Protein AF-A0A1Y1WDK1-F1 (afdb_monomer_lite)

Foldseek 3Di:
DQQQVNVDWCPPPVNVVVQVVVVVVDVDGDGGGFDNHDPHHDDDDPVCPSSVVVVVVVVVVD

InterPro domains:
  IPR029058 Alpha/Beta hydrolase fold [G3DSA:3.40.50.1820] (1-62)
  IPR029058 Alpha/Beta hydrolase fold [SSF53474] (1-62)

Radius of gyration: 12.06 Å; chains: 1; bounding box: 26×23×31 Å

pLDDT: mean 92.49, std 6.06, range [60.22, 97.25]

Organism: NCBI:txid61395

Secondary structure (DSSP, 8-state):
---GGGT--TTSHHHHHHHHHHHTTSS-----PPTTSTT--S---SSSHHHHHHHHHHHHT-

Structure (mmCIF, N/CA/C/O backbone):
data_AF-A0A1Y1WDK1-F1
#
_entry.id   AF-A0A1Y1WDK1-F1
#
loop_
_atom_site.group_PDB
_atom_site.id
_atom_site.type_symbol
_atom_site.label_atom_id
_atom_site.label_alt_id
_atom_site.label_comp_id
_atom_site.label_asym_id
_atom_site.label_entity_id
_atom_site.label_seq_id
_atom_site.pdbx_PDB_ins_code
_atom_site.Cartn_x
_atom_site.Cartn_y
_atom_site.Cartn_z
_atom_site.occupancy
_atom_site.B_iso_or_equiv
_atom_site.auth_seq_id
_atom_site.auth_comp_id
_atom_site.auth_asym_id
_atom_site.auth_atom_id
_atom_site.pdbx_PDB_model_num
ATOM 1 N N . HIS A 1 1 ? 5.306 0.206 1.024 1.00 60.22 1 HIS A N 1
ATOM 2 C CA . HIS A 1 1 ? 4.583 -0.235 -0.183 1.00 60.22 1 HIS A CA 1
ATOM 3 C C . HIS A 1 1 ? 5.270 -1.484 -0.714 1.00 60.22 1 HIS A C 1
ATOM 5 O O . HIS A 1 1 ? 6.483 -1.441 -0.887 1.00 60.22 1 HIS A O 1
ATOM 11 N N . PRO A 1 2 ? 4.567 -2.610 -0.880 1.00 67.06 2 PRO A N 1
ATOM 12 C CA . PRO A 1 2 ? 5.184 -3.785 -1.468 1.00 67.06 2 PRO A CA 1
ATOM 13 C C . PRO A 1 2 ? 5.369 -3.536 -2.977 1.00 67.06 2 PRO A C 1
ATOM 15 O O . PRO A 1 2 ? 4.391 -3.384 -3.701 1.00 67.06 2 PRO A O 1
ATOM 18 N N . TYR A 1 3 ? 6.625 -3.447 -3.420 1.00 84.94 3 TYR A N 1
ATOM 19 C CA . TYR A 1 3 ? 7.006 -3.127 -4.799 1.00 84.94 3 TYR A CA 1
ATOM 20 C C . TYR A 1 3 ? 6.506 -4.218 -5.772 1.00 84.94 3 TYR A C 1
ATOM 22 O O . TYR A 1 3 ? 6.891 -5.382 -5.601 1.00 84.94 3 TYR A O 1
ATOM 30 N N . PRO A 1 4 ? 5.663 -3.895 -6.776 1.00 89.31 4 PRO A N 1
ATOM 31 C CA . PRO A 1 4 ? 5.013 -4.901 -7.622 1.00 89.31 4 PRO A CA 1
ATOM 32 C C . PRO A 1 4 ? 5.977 -5.854 -8.347 1.00 89.31 4 PRO A C 1
ATOM 34 O O . PRO A 1 4 ? 5.727 -7.060 -8.316 1.00 89.31 4 PRO A O 1
ATOM 37 N N . PRO A 1 5 ? 7.124 -5.398 -8.899 1.00 89.88 5 PRO A N 1
ATOM 38 C CA . PRO A 1 5 ? 8.104 -6.292 -9.526 1.00 89.88 5 PRO A CA 1
ATOM 39 C C . PRO A 1 5 ? 8.721 -7.341 -8.590 1.00 89.88 5 PRO A C 1
ATOM 41 O O . PRO A 1 5 ? 9.271 -8.327 -9.066 1.00 89.88 5 PRO A O 1
ATOM 44 N N . LEU A 1 6 ? 8.615 -7.163 -7.269 1.00 90.06 6 LEU A N 1
ATOM 45 C CA . LEU A 1 6 ? 9.035 -8.149 -6.265 1.00 90.06 6 LEU A CA 1
ATOM 46 C C . LEU A 1 6 ? 7.846 -8.944 -5.692 1.00 90.06 6 LEU A C 1
ATOM 48 O O . LEU A 1 6 ? 7.918 -9.471 -4.584 1.00 90.06 6 LEU A O 1
ATOM 52 N N . GLY A 1 7 ? 6.735 -9.020 -6.431 1.00 89.00 7 GLY A N 1
ATOM 53 C CA . GLY A 1 7 ? 5.522 -9.740 -6.030 1.00 89.00 7 GLY A CA 1
ATOM 54 C C . GLY A 1 7 ? 4.627 -8.961 -5.065 1.00 89.00 7 GLY A C 1
ATOM 55 O O . GLY A 1 7 ? 3.751 -9.540 -4.416 1.00 89.00 7 GLY A O 1
ATOM 56 N N . GLY A 1 8 ? 4.847 -7.652 -4.939 1.00 91.50 8 GLY A N 1
ATOM 57 C CA . GLY A 1 8 ? 4.090 -6.813 -4.031 1.00 91.50 8 GLY A CA 1
ATOM 58 C C . GLY A 1 8 ? 2.649 -6.557 -4.471 1.00 91.50 8 GLY A C 1
ATOM 59 O O . GLY A 1 8 ? 2.396 -6.121 -5.588 1.00 91.50 8 GLY A O 1
ATOM 60 N N . GLN A 1 9 ? 1.691 -6.825 -3.580 1.00 93.25 9 GLN A N 1
ATOM 61 C CA . GLN A 1 9 ? 0.259 -6.588 -3.801 1.00 93.25 9 GLN A CA 1
ATOM 62 C C . GLN A 1 9 ? -0.514 -6.575 -2.474 1.00 93.25 9 GLN A C 1
ATOM 64 O O . GLN A 1 9 ? -0.003 -7.038 -1.451 1.00 93.25 9 GLN A O 1
ATOM 69 N N . PHE A 1 10 ? -1.768 -6.108 -2.484 1.00 93.94 10 PHE A N 1
ATOM 70 C CA . PHE A 1 10 ? -2.589 -5.996 -1.267 1.00 93.94 10 PHE A CA 1
ATOM 71 C C . PHE A 1 10 ? -2.914 -7.345 -0.599 1.00 93.94 10 PHE A C 1
ATOM 73 O O . PHE A 1 10 ? -3.230 -7.383 0.585 1.00 93.94 10 PHE A O 1
ATOM 80 N N . ARG A 1 11 ? -2.829 -8.458 -1.342 1.00 91.69 11 ARG A N 1
ATOM 81 C CA . ARG A 1 11 ? -3.022 -9.826 -0.820 1.00 91.69 11 ARG A CA 1
ATOM 82 C C . ARG A 1 11 ? -1.796 -10.403 -0.113 1.00 91.69 11 ARG A C 1
ATOM 84 O O . ARG A 1 11 ? -1.837 -11.546 0.324 1.00 91.69 11 ARG A O 1
ATOM 91 N N . ASN A 1 12 ? -0.698 -9.655 -0.027 1.00 93.12 12 ASN A N 1
ATOM 92 C CA . ASN A 1 12 ? 0.443 -10.063 0.780 1.00 93.12 12 ASN A CA 1
ATOM 93 C C . ASN A 1 12 ? -0.004 -10.322 2.232 1.00 93.12 12 ASN A C 1
ATOM 95 O O . ASN A 1 12 ? -0.736 -9.509 2.792 1.00 93.12 12 ASN A O 1
ATOM 99 N N . ASN A 1 13 ? 0.462 -11.418 2.839 1.00 93.50 13 ASN A N 1
ATOM 100 C CA . ASN A 1 13 ? 0.025 -11.849 4.173 1.00 93.50 13 ASN A CA 1
ATOM 101 C C . ASN A 1 13 ? 0.160 -10.745 5.236 1.00 93.50 13 ASN A C 1
ATOM 103 O O . ASN A 1 13 ? -0.721 -10.600 6.076 1.00 93.50 13 ASN A O 1
ATOM 107 N N . ILE A 1 14 ? 1.223 -9.936 5.172 1.00 93.19 14 ILE A N 1
ATOM 108 C CA . ILE A 1 14 ? 1.453 -8.835 6.117 1.00 93.19 14 ILE A CA 1
ATOM 109 C C . ILE A 1 14 ? 0.428 -7.719 5.896 1.00 93.19 14 ILE A C 1
ATOM 111 O O . ILE A 1 14 ? -0.164 -7.227 6.851 1.00 93.19 14 ILE A O 1
ATOM 115 N N . VAL A 1 15 ? 0.193 -7.323 4.641 1.00 94.00 15 VAL A N 1
ATOM 116 C CA . VAL A 1 15 ? -0.784 -6.270 4.307 1.00 94.00 15 VAL A CA 1
ATOM 117 C C . VAL A 1 15 ? -2.199 -6.707 4.682 1.00 94.00 15 VAL A C 1
ATOM 119 O O . VAL A 1 15 ? -2.945 -5.931 5.274 1.00 94.00 15 VAL A O 1
ATOM 122 N N . HIS A 1 16 ? -2.545 -7.960 4.384 1.00 93.94 16 HIS A N 1
ATOM 123 C CA . HIS A 1 16 ? -3.834 -8.541 4.734 1.00 93.94 16 HIS A CA 1
ATOM 124 C C . HIS A 1 16 ? -4.072 -8.535 6.249 1.00 93.94 16 HIS A C 1
ATOM 126 O O . HIS A 1 16 ? -5.110 -8.047 6.693 1.00 93.94 16 HIS A O 1
ATOM 132 N N . GLU A 1 17 ? -3.098 -9.008 7.033 1.00 96.56 17 GLU A N 1
ATOM 133 C CA . GLU A 1 17 ? -3.204 -9.033 8.494 1.00 96.56 17 GLU A CA 1
ATOM 134 C C . GLU A 1 17 ? -3.306 -7.620 9.076 1.00 96.56 17 GLU A C 1
ATOM 136 O O . GLU A 1 17 ? -4.171 -7.355 9.907 1.00 96.56 17 GLU A O 1
ATOM 141 N N . LEU A 1 18 ? -2.494 -6.671 8.596 1.00 95.44 18 LEU A N 1
ATOM 142 C CA . LEU A 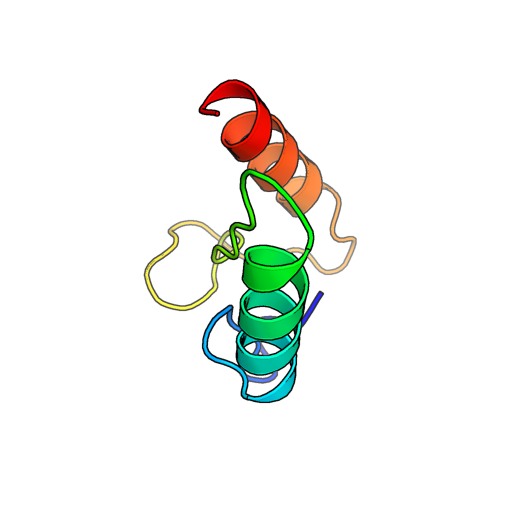1 18 ? -2.596 -5.273 9.024 1.00 95.44 18 LEU A CA 1
ATOM 143 C C . LEU A 1 18 ? -3.995 -4.711 8.757 1.00 95.44 18 LEU A C 1
ATOM 145 O O . LEU A 1 18 ? -4.592 -4.108 9.648 1.00 95.44 18 LEU A O 1
ATOM 149 N N . ASN A 1 19 ? -4.546 -4.937 7.564 1.00 95.56 19 ASN A N 1
ATOM 150 C CA . ASN A 1 19 ? -5.886 -4.470 7.228 1.00 95.56 19 ASN A CA 1
ATOM 151 C C . ASN A 1 19 ? -6.952 -5.091 8.139 1.00 95.56 19 ASN A C 1
ATOM 153 O O . ASN A 1 19 ? -7.837 -4.377 8.604 1.00 95.56 19 ASN A O 1
ATOM 157 N N . ALA A 1 20 ? -6.856 -6.393 8.424 1.00 95.88 20 ALA A N 1
ATOM 158 C CA . ALA A 1 20 ? -7.766 -7.081 9.335 1.00 95.88 20 ALA A CA 1
ATOM 159 C C . ALA A 1 20 ? -7.697 -6.498 10.758 1.00 95.88 20 ALA A C 1
ATOM 161 O O . ALA A 1 20 ? -8.731 -6.210 11.360 1.00 95.88 20 ALA A O 1
ATOM 162 N N . GLN A 1 21 ? -6.489 -6.239 11.267 1.00 97.12 21 GLN A N 1
ATOM 163 C CA . GLN A 1 21 ? -6.269 -5.623 12.579 1.00 97.12 21 GLN A CA 1
ATOM 164 C C . GLN A 1 21 ? -6.809 -4.189 12.653 1.00 97.12 21 GLN A C 1
ATOM 166 O O . GLN A 1 21 ? -7.405 -3.800 13.658 1.00 97.12 21 GLN A O 1
ATOM 171 N N . TYR A 1 22 ? -6.622 -3.386 11.602 1.00 96.94 22 TYR A N 1
ATOM 172 C CA . TYR A 1 22 ? -7.172 -2.031 11.554 1.00 96.94 22 TYR A CA 1
ATOM 173 C C . TYR A 1 22 ? -8.694 -2.037 11.425 1.00 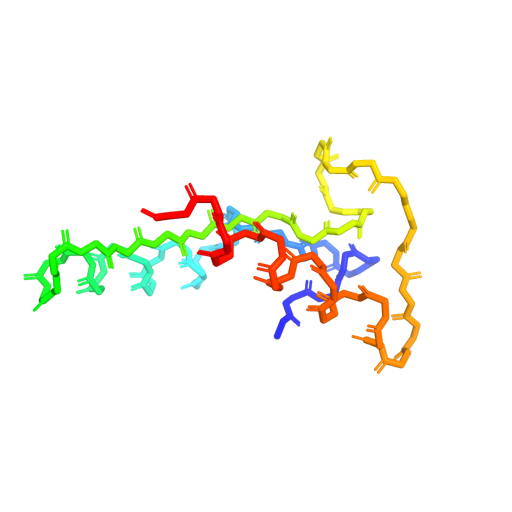96.94 22 TYR A C 1
ATOM 175 O O . TYR A 1 22 ? -9.350 -1.276 12.131 1.00 96.94 22 TYR A O 1
ATOM 183 N N . ALA A 1 23 ? -9.270 -2.928 10.614 1.00 96.12 23 ALA A N 1
ATOM 184 C CA . ALA A 1 23 ? -10.720 -3.043 10.447 1.00 96.12 23 ALA A CA 1
ATOM 185 C C . ALA A 1 23 ? -11.462 -3.328 11.767 1.00 96.12 23 ALA A C 1
ATOM 187 O O . ALA A 1 23 ? -12.629 -2.978 11.900 1.00 96.12 23 ALA A O 1
ATOM 188 N N . GLN A 1 24 ? -10.791 -3.925 12.758 1.00 97.06 24 GLN A N 1
ATOM 189 C CA . GLN A 1 24 ? -11.346 -4.141 14.100 1.00 97.06 24 GLN A CA 1
ATOM 190 C C . GLN A 1 24 ? -11.289 -2.898 15.005 1.00 97.06 24 GLN A C 1
ATOM 192 O O . GLN A 1 24 ? -11.983 -2.850 16.019 1.00 97.06 24 GLN A O 1
ATOM 197 N N . ARG A 1 25 ? -10.443 -1.910 14.688 1.00 96.88 25 ARG A N 1
ATOM 198 C CA . ARG A 1 25 ? -10.157 -0.739 15.541 1.00 96.88 25 ARG A CA 1
ATOM 199 C C . ARG A 1 25 ? -10.693 0.573 14.981 1.00 96.88 25 ARG A C 1
ATOM 201 O O . ARG A 1 25 ? -10.883 1.517 15.744 1.00 96.88 25 ARG A O 1
ATOM 208 N N . VAL A 1 26 ? -10.902 0.656 13.670 1.00 95.38 26 VAL A N 1
ATOM 209 C CA . VAL A 1 26 ? -11.371 1.868 12.988 1.00 95.38 26 VAL A CA 1
ATOM 210 C C . VAL A 1 26 ? -12.621 1.593 12.162 1.00 95.38 26 VAL A C 1
ATOM 212 O O . VAL A 1 26 ? -12.925 0.456 11.821 1.00 95.38 26 VAL A O 1
ATOM 215 N N . ARG A 1 27 ? -13.351 2.659 11.816 1.00 93.19 27 ARG A N 1
ATOM 216 C CA . ARG A 1 27 ? -14.610 2.568 11.061 1.00 93.19 27 ARG A CA 1
ATOM 217 C C . ARG A 1 27 ? -14.435 1.993 9.652 1.00 93.19 27 ARG A C 1
ATOM 219 O O . ARG A 1 27 ? -15.368 1.397 9.125 1.00 93.19 27 ARG A O 1
ATOM 226 N N . LEU A 1 28 ? -13.273 2.208 9.040 1.00 93.31 28 LEU A N 1
ATOM 227 C CA . LEU A 1 28 ? -12.975 1.772 7.683 1.00 93.31 28 LEU A CA 1
ATOM 228 C C . LEU A 1 28 ? -11.470 1.531 7.540 1.00 93.31 28 LEU A C 1
ATOM 230 O O . LEU A 1 28 ? -10.669 2.409 7.856 1.00 93.31 28 LEU A O 1
ATOM 234 N N . ALA A 1 29 ? -11.101 0.350 7.051 1.00 95.06 29 ALA A N 1
ATOM 235 C CA . ALA A 1 29 ? -9.737 0.003 6.673 1.00 95.06 29 ALA A CA 1
ATOM 236 C C . ALA A 1 29 ? -9.766 -0.603 5.269 1.00 95.06 29 ALA A C 1
ATOM 238 O O . ALA A 1 29 ? -10.504 -1.560 5.018 1.00 95.06 29 ALA A O 1
ATOM 239 N N . VAL A 1 30 ? -8.989 -0.026 4.354 1.00 94.50 30 VAL A N 1
ATOM 240 C CA . VAL A 1 30 ? -8.961 -0.446 2.953 1.00 94.50 30 VAL A CA 1
ATOM 241 C C . VAL A 1 30 ? -7.526 -0.678 2.515 1.00 94.50 30 VAL A C 1
ATOM 243 O O . VAL A 1 30 ? -6.629 0.111 2.802 1.00 94.50 30 VAL A O 1
ATOM 246 N N . SER A 1 31 ? -7.331 -1.760 1.772 1.00 95.06 31 SER A N 1
ATOM 247 C CA . SER A 1 31 ? -6.091 -2.069 1.070 1.00 95.06 31 SER A CA 1
ATOM 248 C C . SER A 1 31 ? -6.399 -2.254 -0.410 1.00 95.06 31 SER A C 1
ATOM 250 O O . SER A 1 31 ? -7.388 -2.894 -0.761 1.00 95.06 31 SER A O 1
ATOM 252 N N . PHE A 1 32 ? -5.554 -1.709 -1.280 1.00 95.00 32 PHE A N 1
ATOM 253 C CA . PHE A 1 32 ? -5.730 -1.761 -2.730 1.00 95.00 32 PHE A CA 1
ATOM 254 C C . PHE A 1 32 ? -4.375 -1.916 -3.432 1.00 95.00 32 PHE A C 1
ATOM 256 O O . PHE A 1 32 ? -3.319 -1.740 -2.821 1.00 95.00 32 PHE A O 1
ATOM 263 N N . ASN A 1 33 ? -4.400 -2.300 -4.709 1.00 95.19 33 ASN A N 1
ATOM 264 C CA . ASN A 1 33 ? -3.194 -2.383 -5.529 1.00 95.19 33 ASN A CA 1
ATOM 265 C C . ASN A 1 33 ? -2.898 -1.028 -6.176 1.00 95.19 33 ASN A C 1
ATOM 267 O O . ASN A 1 33 ? -3.776 -0.458 -6.824 1.00 95.19 33 ASN A O 1
ATOM 271 N N . LEU A 1 34 ? -1.647 -0.579 -6.073 1.00 94.56 34 LEU A N 1
ATOM 272 C CA . LEU A 1 34 ? -1.127 0.523 -6.888 1.00 94.56 34 LEU A CA 1
ATOM 273 C C . LEU A 1 34 ? -0.974 0.082 -8.350 1.00 94.56 34 LEU A C 1
ATOM 275 O O . LEU A 1 34 ? -1.029 -1.118 -8.650 1.00 94.56 34 LEU A O 1
ATOM 279 N N . ARG A 1 35 ? -0.799 1.047 -9.256 1.00 95.69 35 ARG A N 1
ATOM 280 C CA . ARG A 1 35 ? -0.598 0.786 -10.686 1.00 95.69 35 ARG A CA 1
ATOM 281 C C . ARG A 1 35 ? 0.491 -0.262 -10.930 1.00 95.69 35 ARG A C 1
ATOM 283 O O . ARG A 1 35 ? 1.545 -0.250 -10.298 1.00 95.69 35 ARG A O 1
ATOM 290 N N . GLY A 1 36 ? 0.224 -1.204 -11.831 1.00 94.25 36 GLY A N 1
ATOM 291 C CA . GLY A 1 36 ? 1.136 -2.310 -12.138 1.00 94.25 36 GLY A CA 1
ATOM 292 C C . GLY A 1 36 ? 1.154 -3.473 -11.131 1.00 94.25 36 GLY A C 1
ATOM 293 O O . GLY A 1 36 ? 1.896 -4.430 -11.349 1.00 94.25 36 GLY A O 1
ATOM 294 N N . ALA A 1 37 ? 0.349 -3.450 -10.058 1.00 94.50 37 ALA A N 1
ATOM 295 C CA . ALA A 1 37 ? 0.148 -4.609 -9.180 1.00 94.50 37 ALA A CA 1
ATOM 296 C C . ALA A 1 37 ? -1.158 -5.361 -9.475 1.00 94.50 37 ALA A C 1
ATOM 298 O O . ALA A 1 37 ? -2.259 -4.804 -9.468 1.00 94.50 37 ALA A O 1
ATOM 299 N N . GLY A 1 38 ? -1.059 -6.686 -9.613 1.00 93.00 38 GLY A N 1
ATOM 300 C CA . GLY A 1 38 ? -2.211 -7.573 -9.773 1.00 93.00 38 GLY A CA 1
ATOM 301 C C . GLY A 1 38 ? -3.059 -7.214 -10.996 1.00 93.00 38 GLY A C 1
ATOM 302 O O . GLY A 1 38 ? -2.644 -7.455 -12.121 1.00 93.00 38 GLY A O 1
ATOM 303 N N . ARG A 1 39 ? -4.266 -6.681 -10.763 1.00 95.00 39 ARG A N 1
ATOM 304 C CA . ARG A 1 39 ? -5.199 -6.237 -11.816 1.00 95.00 39 ARG A CA 1
ATOM 305 C C . ARG A 1 39 ? -5.234 -4.716 -12.014 1.00 95.00 39 ARG A C 1
ATOM 307 O O . ARG A 1 39 ? -6.008 -4.263 -12.848 1.00 95.00 39 ARG A O 1
ATOM 314 N N . SER A 1 40 ? -4.468 -3.945 -11.241 1.00 95.94 40 SER A N 1
ATOM 315 C CA . SER A 1 40 ? -4.378 -2.497 -11.440 1.00 95.94 40 SER A CA 1
ATOM 316 C C . SER A 1 40 ? -3.566 -2.218 -12.698 1.00 95.94 40 SER A C 1
ATOM 318 O O . SER A 1 40 ? -2.437 -2.693 -12.829 1.00 95.94 40 SER A O 1
ATOM 320 N N . GLU A 1 41 ? -4.155 -1.462 -13.620 1.00 95.44 41 GLU A N 1
ATOM 321 C CA . GLU A 1 41 ? -3.515 -1.066 -14.874 1.00 95.44 41 GLU A CA 1
ATOM 322 C C . GLU A 1 41 ? -2.325 -0.117 -14.638 1.00 95.44 41 GLU A C 1
ATOM 324 O O . GLU A 1 41 ? -2.027 0.279 -13.509 1.00 95.44 41 GLU A O 1
ATOM 329 N N . GLY A 1 42 ? -1.620 0.239 -15.714 1.00 94.50 42 GLY A N 1
ATOM 330 C CA . GLY A 1 42 ? -0.431 1.088 -15.664 1.00 94.50 42 GLY A CA 1
ATOM 331 C C . GLY A 1 42 ? 0.847 0.336 -15.284 1.00 94.50 42 GLY A C 1
ATOM 332 O O . GLY A 1 42 ? 0.905 -0.893 -15.289 1.00 94.50 42 GLY A O 1
ATOM 333 N N . SER A 1 43 ? 1.902 1.091 -14.988 1.00 92.81 43 SER A N 1
ATOM 334 C CA . SER A 1 43 ? 3.235 0.563 -14.686 1.00 92.81 43 SER A CA 1
ATOM 335 C C . SER A 1 43 ? 3.792 1.183 -13.414 1.00 92.81 43 SER A C 1
ATOM 337 O O . SER A 1 43 ? 3.640 2.388 -13.201 1.00 92.81 43 SER A O 1
ATOM 339 N N . THR A 1 44 ? 4.491 0.378 -12.616 1.00 91.56 44 THR A N 1
ATOM 340 C CA . THR A 1 44 ? 5.181 0.877 -11.425 1.00 91.56 44 THR A CA 1
ATOM 341 C C . THR A 1 44 ? 6.291 1.860 -11.800 1.00 91.56 44 THR A C 1
ATOM 343 O O . THR A 1 44 ? 6.918 1.736 -12.856 1.00 91.56 44 THR A O 1
ATOM 346 N N . SER A 1 45 ? 6.576 2.802 -10.906 1.00 87.38 45 SER A N 1
ATOM 347 C CA . SER A 1 45 ? 7.725 3.692 -10.982 1.00 87.38 45 SER A CA 1
ATOM 348 C C . SER A 1 45 ? 8.759 3.350 -9.908 1.00 87.38 45 SER A C 1
ATOM 350 O O . SER A 1 45 ? 8.435 2.901 -8.811 1.00 87.38 45 SER A O 1
ATOM 352 N N . TRP A 1 46 ? 10.037 3.589 -10.208 1.00 83.44 46 TRP A N 1
ATOM 353 C CA . TRP A 1 46 ? 11.106 3.421 -9.217 1.00 83.44 46 TRP A CA 1
ATOM 354 C C . TRP A 1 46 ? 11.016 4.453 -8.083 1.00 83.44 46 TRP A C 1
ATOM 356 O O . TRP A 1 46 ? 11.382 4.175 -6.945 1.00 83.44 46 TRP A O 1
ATOM 366 N N . THR A 1 47 ? 10.535 5.660 -8.396 1.00 88.56 47 THR A N 1
ATOM 367 C CA . THR A 1 47 ? 10.479 6.784 -7.452 1.00 88.56 47 THR A CA 1
ATOM 368 C C . THR A 1 47 ? 9.231 6.766 -6.574 1.00 88.56 47 THR A C 1
ATOM 370 O O . THR A 1 47 ? 9.196 7.460 -5.561 1.00 88.56 47 THR A O 1
ATOM 373 N N . GLY A 1 48 ? 8.196 6.013 -6.954 1.00 87.69 48 GLY A N 1
ATOM 374 C CA . GLY A 1 48 ? 6.911 5.981 -6.260 1.00 87.69 48 GLY A CA 1
ATOM 375 C C . GLY A 1 48 ? 6.053 7.236 -6.456 1.00 87.69 48 GLY A C 1
ATOM 376 O O . GLY A 1 48 ? 5.016 7.354 -5.811 1.00 87.69 48 GLY A O 1
ATOM 377 N N . ILE A 1 49 ? 6.479 8.206 -7.280 1.00 90.12 49 ILE A N 1
ATOM 378 C CA . ILE A 1 49 ? 5.773 9.491 -7.448 1.00 90.12 49 ILE A CA 1
ATOM 379 C C . ILE A 1 49 ? 4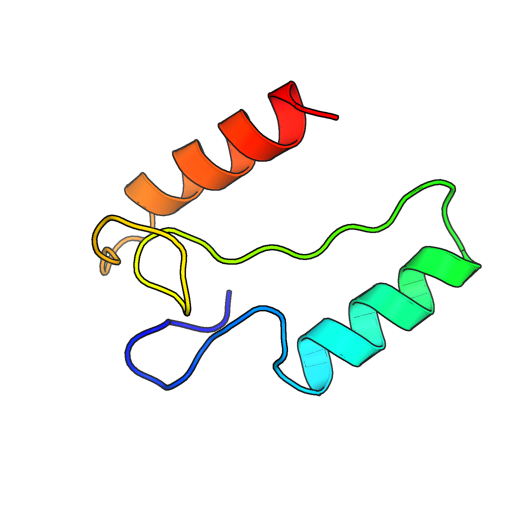.410 9.270 -8.107 1.00 90.12 49 ILE A C 1
ATOM 381 O O . ILE A 1 49 ? 3.408 9.809 -7.648 1.00 90.12 49 ILE A O 1
ATOM 385 N N . ALA A 1 50 ? 4.375 8.442 -9.147 1.00 91.06 50 ALA A N 1
ATOM 386 C CA . ALA A 1 50 ? 3.158 8.101 -9.871 1.00 91.06 50 ALA A CA 1
ATOM 387 C C . ALA A 1 50 ? 2.142 7.390 -8.958 1.00 91.06 50 ALA A C 1
ATOM 389 O O . ALA A 1 50 ? 0.956 7.698 -8.955 1.00 91.06 50 ALA A O 1
ATOM 390 N N . GLU A 1 51 ? 2.625 6.493 -8.104 1.00 93.88 51 GLU A N 1
ATOM 391 C CA . GLU A 1 51 ? 1.817 5.768 -7.130 1.00 93.88 51 GLU A CA 1
ATOM 392 C C . GLU A 1 51 ? 1.173 6.671 -6.054 1.00 93.88 51 GLU A C 1
ATOM 394 O O . GLU A 1 51 ? 0.181 6.277 -5.438 1.00 93.88 51 GLU A O 1
ATOM 399 N N . GLN A 1 52 ? 1.676 7.894 -5.828 1.00 93.62 52 GLN 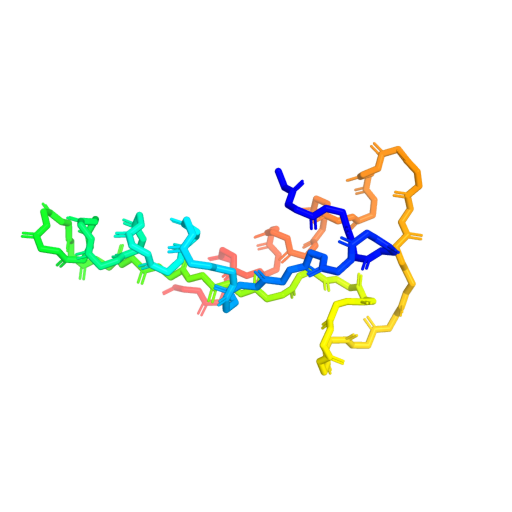A N 1
ATOM 400 C CA . GLN A 1 52 ? 1.017 8.857 -4.929 1.00 93.62 52 GLN A CA 1
ATOM 401 C C . GLN A 1 52 ? -0.322 9.348 -5.488 1.00 93.62 52 GLN A C 1
ATOM 403 O O . GLN A 1 52 ? -1.232 9.661 -4.719 1.00 93.62 52 GLN A O 1
ATOM 408 N N . GLU A 1 53 ? -0.458 9.418 -6.813 1.00 94.75 53 GLU A N 1
ATOM 409 C CA . GLU A 1 53 ? -1.720 9.785 -7.458 1.00 94.75 53 GLU A CA 1
ATOM 410 C C . GLU A 1 53 ? -2.769 8.697 -7.253 1.00 94.75 53 GLU A C 1
ATOM 412 O O . GLU A 1 53 ? -3.902 9.021 -6.920 1.00 94.75 53 GLU A O 1
ATOM 417 N N . ASP A 1 54 ? -2.379 7.420 -7.345 1.00 95.19 54 ASP A N 1
ATOM 418 C CA . ASP A 1 54 ? -3.285 6.296 -7.081 1.00 95.19 54 ASP A CA 1
ATOM 419 C C . ASP A 1 54 ? -3.839 6.369 -5.651 1.00 95.19 54 ASP A C 1
ATOM 421 O O . ASP A 1 54 ? -5.024 6.128 -5.423 1.00 95.19 54 ASP A O 1
ATOM 425 N N . LEU A 1 55 ? -2.991 6.742 -4.683 1.00 94.19 55 LEU A N 1
ATOM 426 C CA . LEU A 1 55 ? -3.413 6.958 -3.300 1.00 94.19 55 LEU A CA 1
ATOM 427 C C . LEU A 1 55 ? -4.384 8.132 -3.173 1.00 94.19 55 LEU A C 1
ATOM 429 O O . LEU A 1 55 ? -5.391 8.000 -2.483 1.00 94.19 55 LEU A O 1
ATOM 433 N N . ARG A 1 56 ? -4.107 9.261 -3.835 1.00 96.56 56 ARG A N 1
ATOM 434 C CA . ARG A 1 56 ? -5.012 10.417 -3.822 1.00 96.56 56 ARG A CA 1
ATOM 435 C C . ARG A 1 56 ? -6.368 10.058 -4.431 1.00 96.56 56 ARG A C 1
ATOM 437 O O . ARG A 1 56 ? -7.380 10.278 -3.784 1.00 96.56 56 ARG A O 1
ATOM 444 N N . THR A 1 57 ? -6.385 9.429 -5.604 1.00 96.38 57 THR A N 1
ATOM 445 C CA . THR A 1 57 ? -7.620 8.981 -6.262 1.00 96.38 57 THR A CA 1
ATOM 446 C C . THR A 1 57 ? -8.405 8.003 -5.397 1.00 96.38 57 THR A C 1
ATOM 448 O O . THR A 1 57 ? -9.628 8.072 -5.349 1.00 96.38 57 THR A O 1
ATOM 451 N N . MET A 1 58 ? -7.718 7.100 -4.695 1.00 95.44 58 MET A N 1
ATOM 452 C CA . MET A 1 58 ? -8.377 6.177 -3.782 1.00 95.44 58 MET A CA 1
ATOM 453 C C . MET A 1 58 ? -9.025 6.914 -2.604 1.00 95.44 58 MET A C 1
ATOM 455 O O . MET A 1 58 ? -10.172 6.622 -2.288 1.00 95.44 58 MET A O 1
ATOM 459 N N . LEU A 1 59 ? -8.331 7.885 -1.999 1.00 94.81 59 LEU A N 1
ATOM 460 C CA . LEU A 1 59 ? -8.881 8.710 -0.918 1.00 94.81 59 LEU A CA 1
ATOM 461 C C . LEU A 1 59 ? -10.071 9.559 -1.376 1.00 94.81 59 LEU A C 1
ATOM 463 O O . LEU A 1 59 ? -11.038 9.665 -0.634 1.00 94.81 59 LEU A O 1
ATOM 467 N N . ASP A 1 60 ? -10.021 10.117 -2.587 1.00 97.25 60 ASP A N 1
ATOM 468 C CA . ASP A 1 60 ? -11.124 10.896 -3.167 1.00 97.25 60 ASP A CA 1
ATOM 469 C C . ASP A 1 60 ? -12.373 10.034 -3.444 1.00 97.25 60 ASP A C 1
ATOM 471 O O . ASP A 1 60 ? -13.477 10.561 -3.579 1.00 97.25 60 ASP A O 1
ATOM 475 N N . ALA A 1 61 ? -12.211 8.710 -3.546 1.00 94.44 61 ALA A N 1
ATOM 476 C CA . ALA A 1 61 ? -13.294 7.758 -3.784 1.00 94.44 61 ALA A CA 1
ATOM 477 C C . ALA A 1 61 ? -13.930 7.188 -2.497 1.00 94.44 61 ALA A C 1
ATOM 479 O O . ALA A 1 61 ? -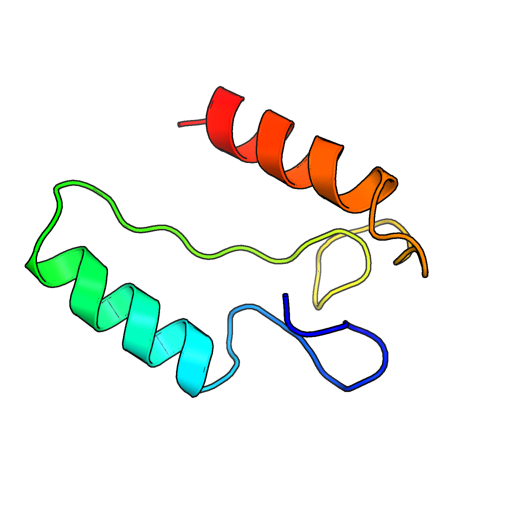14.879 6.403 -2.603 1.00 94.44 61 ALA A O 1
A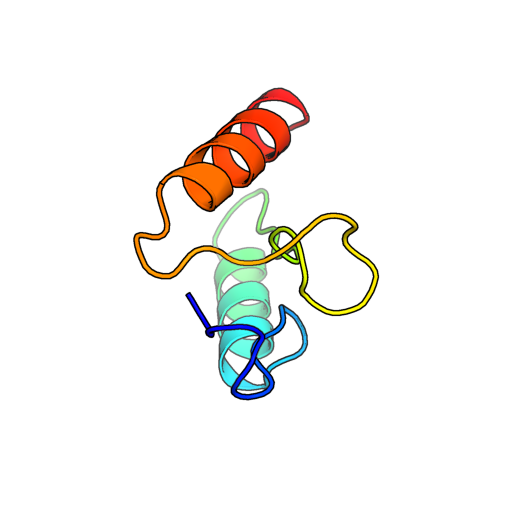TOM 480 N N . LEU A 1 62 ? -13.405 7.531 -1.312 1.00 89.75 62 LEU A N 1
ATOM 481 C CA . LEU A 1 62 ? -13.932 7.120 -0.001 1.00 89.75 62 LEU A CA 1
ATOM 482 C C . LEU A 1 62 ? -14.892 8.158 0.590 1.00 89.75 62 LEU A C 1
ATOM 484 O O . LEU A 1 62 ? -15.879 7.714 1.221 1.00 89.75 62 LEU A O 1
#

Sequence (62 aa):
HPYPPLGGQFRNNIVHELNAQYAQRVRLAVSFNLRGAGRSEGSTSWTGIAEQEDLRTMLDAL